Protein AF-A0A2M7YUE1-F1 (afdb_monomer)

Mean predicted aligned error: 6.44 Å

Radius of gyration: 21.54 Å; Cα contacts (8 Å, |Δi|>4): 78; chains: 1; bounding box: 69×18×60 Å

Nearest PDB structures (foldseek):
  3lg7-assembly1_B  TM=6.482E-01  e=6.712E-02  synthetic construct
  2v0o-assembly2_C  TM=5.096E-01  e=6.373E+00  Homo sapiens
  4wpe-assembly1_A-2  TM=3.209E-01  e=2.853E+00  Saccharomyces cerevisiae S288C
  5c22-assembly4_D  TM=2.788E-01  e=3.535E+00  Escherichia coli
  5c22-assembly3_C  TM=2.706E-01  e=5.144E+00  Escherichia coli

Secondary structure (DSSP, 8-state):
-PPP--PPPPHHHHHHHHHHHHHHHHHHHHHHHHHHHHHHHHHHHHHHTT--HHHHHHHHHHHHHHHHHHHHHHHHTHHHHHHHHHHGGGS-HHHHHHHHHHHHHHHHHHHHHHHHHHHHHHHHHHHHHT-

Solvent-accessible surface area (backbone atoms only — not comparable to full-atom values): 7265 Å² total; per-residue (Å²): 136,82,81,80,80,78,71,75,78,58,69,64,59,56,49,52,52,44,48,52,53,49,54,49,52,44,51,55,45,36,53,39,42,53,50,39,36,52,42,42,52,53,43,36,52,37,59,77,68,70,49,60,69,69,58,53,48,52,41,53,52,52,39,52,53,40,54,50,50,46,55,53,50,55,62,67,39,48,62,50,51,53,54,43,69,78,43,55,90,76,54,54,71,66,60,53,51,54,51,51,50,46,50,51,54,37,52,50,41,51,54,55,31,52,59,41,47,55,52,37,52,51,54,55,51,53,62,60,72,77,107

Structure (mmCIF, N/CA/C/O backbone):
data_AF-A0A2M7YUE1-F1
#
_entry.id   AF-A0A2M7YUE1-F1
#
loop_
_atom_site.group_PDB
_atom_site.id
_atom_site.type_symbol
_atom_site.label_atom_id
_atom_site.label_alt_id
_atom_site.label_comp_id
_atom_site.label_asym_id
_atom_site.label_entity_id
_atom_site.label_seq_id
_atom_site.pdbx_PDB_ins_code
_atom_site.Cartn_x
_atom_site.Cartn_y
_atom_site.Cartn_z
_atom_site.occupancy
_atom_site.B_iso_or_equiv
_atom_site.auth_seq_id
_atom_site.auth_comp_id
_atom_site.auth_asym_id
_atom_site.auth_atom_id
_atom_site.pdbx_PDB_model_num
ATOM 1 N N . MET A 1 1 ? 47.160 -2.560 -33.089 1.00 45.69 1 MET A N 1
ATOM 2 C CA . MET A 1 1 ? 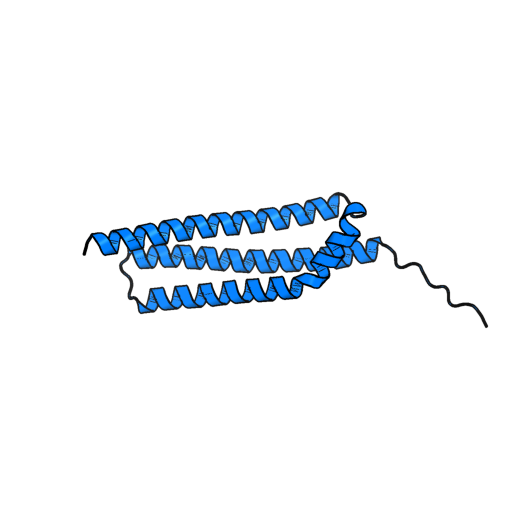46.205 -2.234 -32.008 1.00 45.69 1 MET A CA 1
ATOM 3 C C . MET A 1 1 ? 44.867 -1.932 -32.660 1.00 45.69 1 MET A C 1
ATOM 5 O O . MET A 1 1 ? 44.786 -0.953 -33.388 1.00 45.69 1 MET A O 1
ATOM 9 N N . ALA A 1 2 ? 43.875 -2.811 -32.517 1.00 40.09 2 ALA A N 1
ATOM 10 C CA . ALA A 1 2 ? 42.533 -2.570 -33.050 1.00 40.09 2 ALA A CA 1
ATOM 11 C C . ALA A 1 2 ? 41.733 -1.712 -32.051 1.00 40.09 2 ALA A C 1
ATOM 13 O O . ALA A 1 2 ? 41.849 -1.956 -30.847 1.00 40.09 2 ALA A O 1
ATOM 14 N N . PRO A 1 3 ? 40.953 -0.714 -32.500 1.00 47.53 3 PRO A N 1
ATOM 15 C CA . PRO A 1 3 ? 40.098 0.059 -31.611 1.00 47.53 3 PRO A CA 1
ATOM 16 C C . PRO A 1 3 ? 38.965 -0.830 -31.088 1.00 47.53 3 PRO A C 1
ATOM 18 O O . PRO A 1 3 ? 38.323 -1.551 -31.852 1.00 47.53 3 PRO A O 1
ATOM 21 N N . ALA A 1 4 ? 38.735 -0.785 -29.775 1.00 47.12 4 ALA A N 1
ATOM 22 C CA . ALA A 1 4 ? 37.593 -1.429 -29.149 1.00 47.12 4 ALA A CA 1
ATOM 23 C C . ALA A 1 4 ? 36.308 -0.847 -29.752 1.00 47.12 4 ALA A C 1
ATOM 25 O O . ALA A 1 4 ? 36.043 0.351 -29.649 1.00 47.12 4 ALA A O 1
ATOM 26 N N . VAL A 1 5 ? 35.531 -1.701 -30.417 1.00 45.97 5 VAL A N 1
ATOM 27 C CA . VAL A 1 5 ? 34.186 -1.378 -30.883 1.00 45.97 5 VAL A CA 1
ATOM 28 C C . VAL A 1 5 ? 33.334 -1.171 -29.635 1.00 45.97 5 VAL A C 1
ATOM 30 O O . VAL A 1 5 ? 32.895 -2.129 -29.005 1.00 45.97 5 VAL A O 1
ATOM 33 N N . SER A 1 6 ? 33.143 0.085 -29.241 1.00 47.66 6 SER A N 1
ATOM 34 C CA . SER A 1 6 ? 32.120 0.463 -28.271 1.00 47.66 6 SER A CA 1
ATOM 35 C C . SER A 1 6 ? 30.765 0.202 -28.914 1.00 47.66 6 SER A C 1
ATOM 37 O O . SER A 1 6 ? 30.223 1.054 -29.618 1.00 47.66 6 SER A O 1
ATOM 39 N N . THR A 1 7 ? 30.244 -1.010 -28.733 1.00 49.06 7 THR A N 1
ATOM 40 C CA . THR A 1 7 ? 28.893 -1.371 -29.150 1.00 49.06 7 THR A CA 1
ATOM 41 C C . THR A 1 7 ? 27.925 -0.387 -28.489 1.00 49.06 7 THR A C 1
ATOM 43 O O . THR A 1 7 ? 27.941 -0.270 -27.260 1.00 49.06 7 THR A O 1
ATOM 46 N N . PRO A 1 8 ? 27.099 0.348 -29.252 1.00 48.16 8 PRO A N 1
ATOM 47 C CA . PRO A 1 8 ? 26.077 1.196 -28.662 1.00 48.16 8 PRO A CA 1
ATOM 48 C C . PRO A 1 8 ? 25.168 0.306 -27.812 1.00 48.16 8 PRO A C 1
ATOM 50 O O . PRO A 1 8 ? 24.614 -0.664 -28.329 1.00 48.16 8 PRO A O 1
ATOM 53 N N . LEU A 1 9 ? 25.040 0.598 -26.514 1.00 56.78 9 LEU A N 1
ATOM 54 C CA . LEU A 1 9 ? 24.048 -0.064 -25.666 1.00 56.78 9 LEU A CA 1
ATOM 55 C C . LEU A 1 9 ? 22.677 0.121 -26.330 1.00 56.78 9 LEU A C 1
ATOM 57 O O . LEU A 1 9 ? 22.232 1.260 -26.487 1.00 56.78 9 LEU A O 1
ATOM 61 N N . ASP A 1 10 ? 22.028 -0.972 -26.741 1.00 59.75 10 ASP A N 1
ATOM 62 C CA . ASP A 1 10 ? 20.699 -0.913 -27.350 1.00 59.75 10 ASP A CA 1
ATOM 63 C C . ASP A 1 10 ? 19.729 -0.249 -26.350 1.00 59.75 10 ASP A C 1
ATOM 65 O O . ASP A 1 10 ? 19.505 -0.787 -25.258 1.00 59.75 10 ASP A O 1
ATOM 69 N N . PRO A 1 11 ? 19.131 0.909 -26.690 1.00 62.91 11 PRO A N 1
ATOM 70 C CA . PRO A 1 11 ? 18.182 1.601 -25.823 1.00 62.91 11 PRO A CA 1
ATOM 71 C C . PRO A 1 11 ? 17.011 0.715 -25.372 1.00 62.91 11 PRO A C 1
ATOM 73 O O . PRO A 1 11 ? 16.438 0.948 -24.306 1.00 62.91 11 PRO A O 1
ATOM 76 N N . ARG A 1 12 ? 16.668 -0.322 -26.150 1.00 65.56 12 ARG A N 1
ATOM 77 C CA . ARG A 1 12 ? 15.598 -1.283 -25.844 1.00 65.56 12 ARG A CA 1
ATOM 78 C C . ARG A 1 12 ? 15.957 -2.243 -24.710 1.00 65.56 12 ARG A C 1
ATOM 80 O O . ARG A 1 12 ? 15.063 -2.659 -23.968 1.00 65.56 12 ARG A O 1
ATOM 87 N N . LEU A 1 13 ? 17.241 -2.565 -24.536 1.00 66.25 13 LEU A N 1
ATOM 88 C CA . LEU A 1 13 ? 17.714 -3.359 -23.396 1.00 66.25 13 LEU A CA 1
ATOM 89 C C . LEU A 1 13 ? 17.569 -2.558 -22.096 1.00 66.25 13 LEU A C 1
ATOM 91 O O . LEU A 1 13 ? 17.052 -3.080 -21.110 1.00 66.25 13 LEU A O 1
ATOM 95 N N . GLY A 1 14 ? 17.904 -1.263 -22.135 1.00 80.12 14 GLY A N 1
ATOM 96 C CA . GLY A 1 14 ? 17.694 -0.348 -21.010 1.00 80.12 14 GLY A CA 1
ATOM 97 C C . GLY A 1 14 ? 16.214 -0.140 -20.661 1.00 80.12 14 GLY A C 1
ATOM 98 O O . GLY A 1 14 ? 15.858 -0.149 -19.484 1.00 80.12 14 GLY A O 1
ATOM 99 N N . GLU A 1 15 ? 15.332 -0.007 -21.661 1.00 87.25 15 GLU A N 1
ATOM 100 C CA . GLU A 1 15 ? 13.875 0.061 -21.437 1.00 87.25 15 GLU A CA 1
ATOM 101 C C . GLU A 1 15 ? 13.361 -1.199 -20.736 1.00 87.25 15 GLU A C 1
ATOM 103 O O . GLU A 1 15 ? 12.669 -1.101 -19.724 1.00 87.25 15 GLU A O 1
ATOM 108 N N . THR A 1 16 ? 13.714 -2.377 -21.254 1.00 88.00 16 THR A N 1
ATOM 109 C CA . THR A 1 16 ? 13.214 -3.658 -20.738 1.00 88.00 16 THR A CA 1
ATOM 110 C C . THR A 1 16 ? 13.638 -3.880 -19.289 1.00 88.00 16 THR A C 1
ATOM 112 O O . THR A 1 16 ? 12.824 -4.301 -18.465 1.00 88.00 16 THR A O 1
ATOM 115 N N . GLU A 1 17 ? 14.886 -3.555 -18.953 1.00 90.25 17 GLU A N 1
ATOM 116 C CA . GLU A 1 17 ? 15.405 -3.704 -17.597 1.00 90.25 17 GLU A CA 1
ATOM 117 C C . GLU A 1 17 ? 14.734 -2.739 -16.610 1.00 90.25 17 GLU A C 1
ATOM 119 O O . GLU A 1 17 ? 14.261 -3.163 -15.552 1.00 90.25 17 GLU A O 1
ATOM 124 N N . VAL A 1 18 ? 14.643 -1.449 -16.955 1.00 91.31 18 VAL A N 1
ATOM 125 C CA . VAL A 1 18 ? 14.006 -0.445 -16.087 1.00 91.31 18 VAL A CA 1
ATOM 126 C C . VAL A 1 18 ? 12.516 -0.743 -15.924 1.00 91.31 18 VAL A C 1
ATOM 128 O O . VAL A 1 18 ? 12.006 -0.691 -14.805 1.00 91.31 18 VAL A O 1
ATOM 131 N N . LEU A 1 19 ? 11.824 -1.118 -17.005 1.00 92.88 19 LEU A N 1
ATOM 132 C CA . LEU A 1 19 ? 10.424 -1.535 -16.954 1.00 92.88 19 LEU A CA 1
ATOM 133 C C . LEU A 1 19 ? 10.249 -2.763 -16.059 1.00 92.88 19 LEU A C 1
ATOM 135 O O . LEU A 1 19 ? 9.363 -2.764 -15.212 1.00 92.88 19 LEU A O 1
ATOM 139 N N . GLY A 1 20 ? 11.085 -3.792 -16.213 1.00 93.25 20 GLY A N 1
ATOM 140 C CA . GLY A 1 20 ? 11.018 -5.003 -15.395 1.00 93.25 20 GLY A CA 1
ATOM 141 C C . GLY A 1 20 ? 11.178 -4.707 -13.904 1.00 93.25 20 GLY A C 1
ATOM 142 O O . GLY A 1 20 ? 10.388 -5.189 -13.092 1.00 93.25 20 GLY A O 1
ATOM 143 N N . ARG A 1 21 ? 12.145 -3.852 -13.544 1.00 93.25 21 ARG A N 1
ATOM 144 C CA . ARG A 1 21 ? 12.347 -3.403 -12.158 1.00 93.25 21 ARG A CA 1
ATOM 145 C C . ARG A 1 21 ? 11.137 -2.632 -11.630 1.00 93.25 21 ARG A C 1
ATOM 1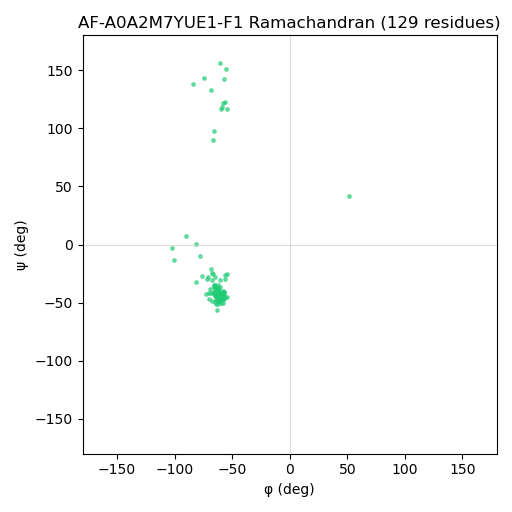47 O O . ARG A 1 21 ? 10.667 -2.942 -10.543 1.00 93.25 21 ARG A O 1
ATOM 154 N N . LEU A 1 22 ? 10.606 -1.673 -12.392 1.00 94.31 22 LEU A N 1
ATOM 155 C CA . LEU A 1 22 ? 9.433 -0.893 -11.980 1.00 94.31 22 LEU A CA 1
ATOM 156 C C . LEU A 1 22 ? 8.178 -1.752 -11.826 1.00 94.31 22 LEU A C 1
ATOM 158 O O . LEU A 1 22 ? 7.456 -1.593 -10.851 1.00 94.31 22 LEU A O 1
ATOM 162 N N . LEU A 1 23 ? 7.920 -2.673 -12.755 1.00 95.69 23 LEU A N 1
ATOM 163 C CA . LEU A 1 23 ? 6.763 -3.564 -12.664 1.00 95.69 23 LEU A CA 1
ATOM 164 C C . LEU A 1 23 ? 6.852 -4.482 -11.445 1.00 95.69 23 LEU A C 1
ATOM 166 O O . LEU A 1 23 ? 5.840 -4.697 -10.789 1.00 95.69 23 LEU A O 1
ATOM 170 N N . ARG A 1 24 ? 8.049 -4.986 -11.119 1.00 95.88 24 ARG A N 1
ATOM 171 C CA . ARG A 1 24 ? 8.259 -5.768 -9.897 1.00 95.88 24 ARG A CA 1
ATOM 172 C C . ARG A 1 24 ? 7.997 -4.930 -8.646 1.00 95.88 24 ARG A C 1
ATOM 174 O O . ARG A 1 24 ? 7.249 -5.372 -7.790 1.00 95.88 24 ARG A O 1
ATOM 181 N N . LEU A 1 25 ? 8.542 -3.712 -8.591 1.00 95.31 25 LEU A N 1
ATOM 182 C CA . LEU A 1 25 ? 8.305 -2.785 -7.482 1.00 95.31 25 LEU A CA 1
ATOM 183 C C . LEU A 1 25 ? 6.807 -2.510 -7.286 1.00 95.31 25 LEU A C 1
ATOM 185 O O . LEU A 1 25 ? 6.317 -2.617 -6.171 1.00 95.31 25 LEU A O 1
ATOM 189 N N . TYR A 1 26 ? 6.061 -2.220 -8.354 1.00 95.94 26 TYR A N 1
ATOM 190 C CA . TYR A 1 26 ? 4.622 -1.968 -8.232 1.00 95.94 26 TYR A CA 1
ATOM 191 C C . TYR A 1 26 ? 3.803 -3.221 -7.906 1.00 95.94 26 TYR A C 1
ATOM 193 O O . TYR A 1 26 ? 2.747 -3.103 -7.291 1.00 95.94 26 TYR A O 1
ATOM 201 N N . GLU A 1 27 ? 4.256 -4.416 -8.293 1.00 97.06 27 GLU A N 1
ATOM 202 C CA . GLU A 1 27 ? 3.608 -5.660 -7.861 1.00 97.06 27 GLU A CA 1
ATOM 203 C C . GLU A 1 27 ? 3.844 -5.919 -6.365 1.00 97.06 27 GLU A C 1
ATOM 205 O O . GLU A 1 27 ? 2.898 -6.260 -5.657 1.00 97.06 27 GLU A O 1
ATOM 210 N N . ASP A 1 28 ? 5.060 -5.683 -5.867 1.00 97.06 28 ASP A N 1
ATOM 211 C CA . ASP A 1 28 ? 5.377 -5.781 -4.438 1.00 97.06 28 ASP A CA 1
ATOM 212 C C . ASP A 1 28 ? 4.570 -4.738 -3.628 1.00 97.06 28 ASP A C 1
ATOM 214 O O . ASP A 1 28 ? 3.976 -5.056 -2.596 1.00 97.06 28 ASP A O 1
ATOM 218 N N . GLU A 1 29 ? 4.461 -3.502 -4.128 1.00 97.19 29 GLU A N 1
ATOM 219 C CA . GLU A 1 29 ? 3.667 -2.425 -3.520 1.00 97.19 29 GLU A CA 1
ATOM 220 C C . GLU A 1 29 ? 2.170 -2.766 -3.479 1.00 97.19 29 GLU A C 1
ATOM 222 O O . GLU A 1 29 ? 1.513 -2.623 -2.447 1.00 97.19 29 GLU A O 1
ATOM 227 N N . LYS A 1 30 ? 1.634 -3.299 -4.580 1.00 97.50 30 LYS A N 1
ATOM 228 C CA . LYS A 1 30 ? 0.257 -3.800 -4.666 1.00 97.50 30 LYS A CA 1
ATOM 229 C C . LYS A 1 30 ? -0.014 -4.886 -3.624 1.00 97.50 30 LYS A C 1
ATOM 231 O O . LYS A 1 30 ? -1.068 -4.859 -2.992 1.00 97.50 30 LYS A O 1
ATOM 236 N N . GLN A 1 31 ? 0.900 -5.839 -3.435 1.00 98.06 31 GLN A N 1
ATOM 237 C CA . GLN A 1 31 ? 0.735 -6.891 -2.426 1.00 98.06 31 GLN A CA 1
ATOM 238 C C . GLN A 1 31 ? 0.700 -6.316 -1.009 1.00 98.06 31 GLN A C 1
ATOM 240 O O . GLN A 1 31 ? -0.144 -6.720 -0.210 1.00 98.06 31 GLN A O 1
ATOM 245 N N . LEU A 1 32 ? 1.568 -5.349 -0.709 1.00 98.19 32 LEU A N 1
ATOM 246 C CA . LEU A 1 32 ? 1.582 -4.677 0.589 1.00 98.19 32 LEU A CA 1
ATOM 247 C C . LEU A 1 32 ? 0.284 -3.904 0.842 1.00 98.19 32 LEU A C 1
ATOM 249 O O . LEU A 1 32 ? -0.305 -4.060 1.908 1.00 98.19 32 LEU A O 1
ATOM 253 N N . TYR A 1 33 ? -0.217 -3.135 -0.127 1.00 98.19 33 TYR A N 1
ATOM 254 C CA . TYR A 1 33 ? -1.496 -2.435 0.033 1.00 98.19 33 TYR A CA 1
ATOM 255 C C . TYR A 1 33 ? -2.690 -3.386 0.136 1.00 98.19 33 TYR A C 1
ATOM 257 O O . TYR A 1 33 ? -3.594 -3.134 0.928 1.00 98.19 33 TYR A O 1
ATOM 265 N N . ALA A 1 34 ? -2.685 -4.511 -0.582 1.00 98.25 34 ALA A N 1
ATOM 266 C CA . ALA A 1 34 ? -3.711 -5.538 -0.415 1.00 98.25 34 ALA A CA 1
ATOM 267 C C . ALA A 1 34 ? -3.709 -6.131 1.008 1.00 98.25 34 ALA A C 1
ATOM 269 O O . ALA A 1 34 ? -4.776 -6.360 1.575 1.00 98.25 34 ALA A O 1
ATOM 270 N N . GLN A 1 35 ? -2.530 -6.330 1.609 1.00 98.44 35 GLN A N 1
ATOM 271 C CA . GLN A 1 35 ? -2.414 -6.753 3.010 1.00 98.44 35 GLN A CA 1
ATOM 272 C C . GLN A 1 35 ? -2.905 -5.677 3.980 1.00 98.44 35 GLN A C 1
ATOM 274 O O . GLN A 1 35 ? -3.596 -6.005 4.941 1.00 98.44 35 GLN A O 1
ATOM 279 N N . VAL A 1 36 ? -2.583 -4.400 3.740 1.00 98.44 36 VAL A N 1
ATOM 280 C CA . VAL A 1 36 ? -3.104 -3.299 4.566 1.00 98.44 36 VAL A CA 1
ATOM 281 C C . VAL A 1 36 ? -4.628 -3.285 4.510 1.00 98.44 36 VAL A C 1
ATOM 283 O O . VAL A 1 36 ? -5.250 -3.263 5.563 1.00 98.44 36 VAL A O 1
ATOM 286 N N . LEU A 1 37 ? -5.226 -3.388 3.321 1.00 98.38 37 LEU A N 1
ATOM 287 C CA . LEU A 1 37 ? -6.678 -3.427 3.150 1.00 98.38 37 LEU A CA 1
ATOM 288 C C . LEU A 1 37 ? -7.333 -4.615 3.878 1.00 98.38 37 LEU A C 1
ATOM 290 O O . LEU A 1 37 ? -8.378 -4.443 4.502 1.00 98.38 37 LEU A O 1
ATOM 294 N N . ASP A 1 38 ? -6.736 -5.809 3.828 1.00 98.56 38 ASP A N 1
ATOM 295 C CA . ASP A 1 38 ? -7.213 -6.969 4.598 1.00 98.56 38 ASP A CA 1
ATOM 296 C C . ASP A 1 38 ? -7.186 -6.695 6.109 1.00 98.56 38 ASP A C 1
ATOM 298 O O . ASP A 1 38 ? -8.187 -6.872 6.805 1.00 98.56 38 ASP A O 1
ATOM 302 N N . LEU A 1 39 ? -6.064 -6.179 6.614 1.00 98.50 39 LEU A N 1
ATOM 303 C CA . LEU A 1 39 ? -5.917 -5.821 8.023 1.00 98.50 39 LEU A CA 1
ATOM 304 C C . LEU A 1 39 ? -6.893 -4.713 8.439 1.00 98.50 39 LEU A C 1
ATOM 306 O O . LEU A 1 39 ? -7.424 -4.759 9.546 1.00 98.50 39 LEU A O 1
ATOM 310 N N . SER A 1 40 ? -7.155 -3.745 7.561 1.00 98.12 40 SER A N 1
ATOM 311 C CA . SER A 1 40 ? -8.149 -2.690 7.756 1.00 98.12 40 SER A CA 1
ATOM 312 C C . SER A 1 40 ? -9.560 -3.256 7.880 1.00 98.12 40 SER A C 1
ATOM 314 O O . SER A 1 40 ? -10.293 -2.863 8.784 1.00 98.12 40 SER A O 1
ATOM 316 N N . ARG A 1 41 ? -9.943 -4.222 7.040 1.00 98.38 41 ARG A N 1
ATOM 317 C CA . ARG A 1 41 ? -11.254 -4.887 7.145 1.00 98.38 41 ARG A CA 1
ATOM 318 C C . ARG A 1 41 ? -11.391 -5.650 8.457 1.00 98.38 41 ARG A C 1
ATOM 320 O O . ARG A 1 41 ? -12.372 -5.469 9.168 1.00 98.38 41 ARG A O 1
ATOM 327 N N . ARG A 1 42 ? -10.362 -6.417 8.821 1.00 98.31 42 ARG A N 1
ATOM 328 C CA . ARG A 1 42 ? -10.312 -7.161 10.088 1.00 98.31 42 ARG A CA 1
ATOM 329 C C . ARG A 1 42 ? -10.337 -6.245 11.308 1.00 98.31 42 ARG A C 1
ATOM 331 O O . ARG A 1 42 ? -10.923 -6.601 12.322 1.00 98.31 42 ARG A O 1
ATOM 338 N N . GLN A 1 43 ? -9.726 -5.063 11.220 1.00 97.69 43 GLN A N 1
ATOM 339 C CA . GLN A 1 43 ? -9.845 -4.037 12.256 1.00 97.69 43 GLN A CA 1
ATOM 340 C C . GLN A 1 43 ? -11.294 -3.563 12.383 1.00 97.69 43 GLN A C 1
ATOM 342 O O . GLN A 1 43 ? -11.786 -3.479 13.502 1.00 97.69 43 GLN A O 1
ATOM 347 N N . GLY A 1 44 ? -11.981 -3.295 11.271 1.00 96.94 44 GLY A N 1
ATOM 348 C CA . GLY A 1 44 ? -13.396 -2.920 11.284 1.00 96.94 44 GLY A CA 1
ATOM 349 C C . GLY A 1 44 ? -14.286 -3.984 11.926 1.00 96.94 44 GLY A C 1
ATOM 350 O O . GLY A 1 44 ? -15.123 -3.659 12.763 1.00 96.94 44 GLY A O 1
ATOM 351 N N . GLU A 1 45 ? -14.056 -5.258 11.601 1.00 97.31 45 GLU A N 1
ATOM 352 C CA . GLU A 1 45 ? -14.746 -6.393 12.230 1.00 97.31 45 GLU A CA 1
ATOM 353 C C . GLU A 1 45 ? -14.476 -6.460 13.739 1.00 97.31 45 GLU A C 1
ATOM 355 O O . GLU A 1 45 ? -15.418 -6.552 14.523 1.00 97.31 45 GLU A O 1
ATOM 360 N N . ALA A 1 46 ? -13.209 -6.346 14.149 1.00 96.56 46 ALA A N 1
ATOM 361 C CA . ALA A 1 46 ? -12.810 -6.363 15.554 1.00 96.56 46 ALA A CA 1
ATOM 362 C C . ALA A 1 46 ? -13.421 -5.196 16.349 1.00 96.56 46 ALA A C 1
ATOM 364 O O . ALA A 1 46 ? -13.855 -5.384 17.485 1.00 96.56 46 ALA A O 1
ATOM 365 N N . LEU A 1 47 ? -13.487 -4.000 15.754 1.00 95.19 47 LEU A N 1
ATOM 366 C CA . LEU A 1 47 ? -14.161 -2.849 16.351 1.00 95.19 47 LEU A CA 1
ATOM 367 C C . LEU A 1 47 ? -15.659 -3.127 16.499 1.00 95.19 47 LEU A C 1
ATOM 369 O O . LEU A 1 47 ? -16.187 -3.026 17.602 1.00 95.19 47 LEU A O 1
ATOM 373 N N . ALA A 1 48 ? -16.334 -3.556 15.432 1.00 94.19 48 ALA A N 1
ATOM 374 C CA . ALA A 1 48 ? -17.770 -3.834 15.450 1.00 94.19 48 ALA A CA 1
ATOM 375 C C . ALA A 1 48 ? -18.169 -4.932 16.454 1.00 94.19 48 ALA A C 1
ATOM 377 O O . ALA A 1 48 ? -19.267 -4.887 17.004 1.00 94.19 48 ALA A O 1
ATOM 378 N N . SER A 1 49 ? -17.289 -5.902 16.718 1.00 94.25 49 SER A N 1
ATOM 379 C CA . SER A 1 49 ? -17.519 -6.969 17.698 1.00 94.25 49 SER A CA 1
ATOM 380 C C . SER A 1 49 ? -17.046 -6.637 19.118 1.00 94.25 49 SER A C 1
ATOM 382 O O . SER A 1 49 ? -17.013 -7.537 19.957 1.00 94.25 49 SER A O 1
ATOM 384 N N . CYS A 1 50 ? -16.625 -5.396 19.391 1.00 92.31 50 CYS A N 1
ATOM 385 C CA . CYS A 1 50 ? -16.040 -4.976 20.670 1.00 92.31 50 CYS A CA 1
ATOM 386 C C . CYS A 1 50 ? -14.883 -5.887 21.126 1.00 92.31 50 CYS A C 1
ATOM 388 O O . CYS A 1 50 ? -14.790 -6.271 22.295 1.00 92.31 50 CYS A O 1
ATOM 390 N N . ALA A 1 51 ? -14.016 -6.279 20.188 1.00 93.94 51 ALA A N 1
ATOM 391 C CA . ALA A 1 51 ? -12.873 -7.136 20.470 1.00 93.94 51 ALA A CA 1
ATOM 392 C C . ALA A 1 51 ? -11.915 -6.484 21.489 1.00 93.94 51 ALA A C 1
ATOM 394 O O . ALA A 1 51 ? -11.855 -5.255 21.608 1.00 93.94 51 ALA A O 1
ATOM 395 N N . PRO A 1 52 ? -11.109 -7.280 22.214 1.00 95.19 52 PRO A N 1
ATOM 396 C CA . PRO A 1 52 ? -10.146 -6.743 23.165 1.00 95.19 52 PRO A CA 1
ATOM 397 C C . PRO A 1 52 ? -9.170 -5.756 22.513 1.00 95.19 52 PRO A C 1
ATOM 399 O O . PRO A 1 52 ? -8.654 -5.992 21.420 1.00 95.19 52 PRO A O 1
ATOM 402 N N . VAL A 1 53 ? -8.809 -4.691 23.236 1.00 93.94 53 VAL A N 1
ATOM 403 C CA . VAL A 1 53 ? -7.884 -3.654 22.735 1.00 93.94 53 VAL A CA 1
ATOM 404 C C . VAL A 1 53 ? -6.526 -4.221 22.287 1.00 93.94 53 VAL A C 1
ATOM 406 O O . VAL A 1 53 ? -5.854 -3.655 21.428 1.00 93.94 53 VAL A O 1
ATOM 409 N N . THR A 1 54 ? -6.111 -5.359 22.849 1.00 96.88 54 THR A N 1
ATOM 410 C CA . THR A 1 54 ? -4.884 -6.074 22.473 1.00 96.88 54 THR A CA 1
ATOM 411 C C . THR A 1 54 ? -4.943 -6.634 21.053 1.00 96.88 54 THR A C 1
ATOM 413 O O . THR A 1 54 ? -3.927 -6.631 20.356 1.00 96.88 54 THR A O 1
ATOM 416 N N . GLU A 1 55 ? -6.116 -7.074 20.600 1.00 96.38 55 GLU A N 1
ATOM 417 C CA . GLU A 1 55 ? -6.339 -7.550 19.237 1.00 96.38 55 GLU A CA 1
ATOM 418 C C . GLU A 1 55 ? -6.279 -6.393 18.239 1.00 96.38 55 GLU A C 1
ATOM 420 O O . GLU A 1 55 ? -5.522 -6.455 17.267 1.00 96.38 55 GLU A O 1
ATOM 425 N N . VAL A 1 56 ? -6.967 -5.288 18.541 1.00 95.81 56 VAL A N 1
ATOM 426 C CA . VAL A 1 56 ? -6.909 -4.058 17.735 1.00 95.81 56 VAL A CA 1
ATOM 427 C C . VAL A 1 56 ? -5.470 -3.541 17.641 1.00 95.81 56 VAL A C 1
ATOM 429 O O . VAL A 1 56 ? -4.983 -3.238 16.551 1.00 95.81 56 VAL A O 1
ATOM 432 N N . ARG A 1 57 ? -4.729 -3.527 18.757 1.00 97.06 57 ARG A N 1
ATOM 433 C CA . ARG A 1 57 ? -3.313 -3.128 18.781 1.00 97.06 57 ARG A CA 1
ATOM 434 C C . ARG A 1 57 ? -2.448 -3.995 17.866 1.00 97.06 57 ARG A C 1
ATOM 436 O O . ARG A 1 57 ? -1.625 -3.459 17.127 1.00 97.06 57 ARG A O 1
ATOM 443 N N . ARG A 1 58 ? -2.648 -5.316 17.876 1.00 98.25 58 ARG A N 1
ATOM 444 C CA . ARG A 1 58 ? -1.917 -6.247 17.004 1.00 98.25 58 ARG A CA 1
ATOM 445 C C . ARG A 1 58 ? -2.181 -5.962 15.523 1.00 98.25 58 ARG A C 1
ATOM 447 O O . ARG A 1 58 ? -1.249 -6.014 14.721 1.00 98.25 58 ARG A O 1
ATOM 454 N N . LEU A 1 59 ? -3.426 -5.654 15.159 1.00 98.00 59 LEU A N 1
ATOM 455 C CA . LEU A 1 59 ? -3.791 -5.291 13.785 1.00 98.00 59 LEU A CA 1
AT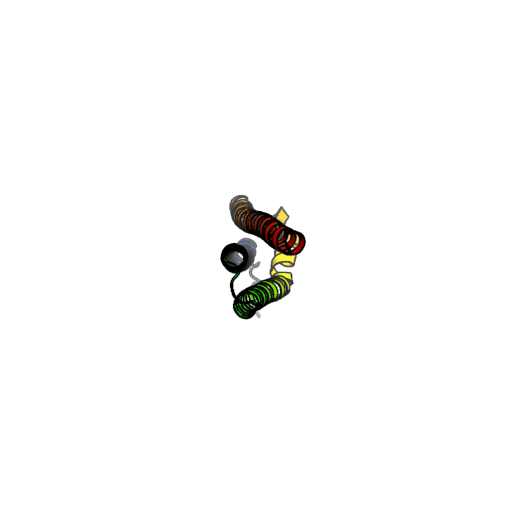OM 456 C C . LEU A 1 59 ? -3.126 -3.975 13.359 1.00 98.00 59 LEU A C 1
ATOM 458 O O . LEU A 1 59 ? -2.541 -3.906 12.277 1.00 98.00 59 LEU A O 1
ATOM 462 N N . LEU A 1 60 ? -3.128 -2.962 14.229 1.00 97.25 60 LEU A N 1
ATOM 463 C CA . LEU A 1 60 ? -2.461 -1.680 13.975 1.00 97.25 60 LEU A CA 1
ATOM 464 C C . LEU A 1 60 ? -0.942 -1.835 13.805 1.00 97.25 60 LEU A C 1
ATOM 466 O O . LEU A 1 60 ? -0.354 -1.241 12.900 1.00 97.25 60 LEU A O 1
ATOM 470 N N . GLU A 1 61 ? -0.297 -2.661 14.629 1.00 98.38 61 GLU A N 1
ATOM 471 C CA . GLU A 1 61 ? 1.133 -2.960 14.495 1.00 98.38 61 GLU A CA 1
ATOM 472 C C . GLU A 1 61 ? 1.450 -3.662 13.170 1.00 98.38 61 GLU A C 1
ATOM 474 O O . GLU A 1 61 ? 2.410 -3.287 12.494 1.00 98.38 61 GLU A O 1
ATOM 479 N N . ALA A 1 62 ? 0.624 -4.628 12.758 1.00 98.25 62 ALA A N 1
ATOM 480 C CA . ALA A 1 62 ? 0.770 -5.294 11.467 1.00 98.25 62 ALA A CA 1
ATOM 481 C C . ALA A 1 62 ? 0.635 -4.300 10.299 1.00 98.25 62 ALA A C 1
ATOM 483 O O . ALA A 1 62 ? 1.500 -4.275 9.421 1.00 98.25 62 ALA A O 1
ATOM 484 N N . LYS A 1 63 ? -0.370 -3.413 10.330 1.00 98.06 63 LYS A N 1
ATOM 485 C CA . LYS A 1 63 ? -0.556 -2.358 9.315 1.00 98.06 63 LYS A CA 1
ATOM 486 C C . LYS A 1 63 ? 0.646 -1.424 9.245 1.00 98.06 63 LYS A C 1
ATOM 488 O O . LYS A 1 63 ? 1.157 -1.152 8.159 1.00 98.06 63 LYS A O 1
ATOM 493 N N . ARG A 1 64 ? 1.153 -0.977 10.399 1.00 98.19 64 ARG A N 1
ATOM 494 C CA . ARG A 1 64 ? 2.352 -0.130 10.481 1.00 98.19 64 ARG A CA 1
ATOM 495 C C . ARG A 1 64 ? 3.566 -0.803 9.842 1.00 98.19 64 ARG A C 1
ATOM 497 O O . ARG A 1 64 ? 4.334 -0.137 9.146 1.00 98.19 64 ARG A O 1
ATOM 504 N N . ASN A 1 65 ? 3.745 -2.104 10.061 1.00 98.31 65 ASN A N 1
ATOM 505 C CA . ASN A 1 65 ? 4.850 -2.857 9.470 1.00 98.31 65 ASN A CA 1
ATOM 506 C C . ASN A 1 65 ? 4.729 -2.915 7.938 1.00 98.31 65 ASN A C 1
ATOM 508 O O . ASN A 1 65 ? 5.714 -2.653 7.248 1.00 98.31 65 ASN A O 1
ATOM 512 N N . CYS A 1 66 ? 3.529 -3.166 7.401 1.00 97.75 66 CYS A N 1
ATOM 513 C CA . CYS A 1 66 ? 3.278 -3.130 5.956 1.00 97.75 66 CYS A CA 1
ATOM 514 C C . CYS A 1 66 ? 3.560 -1.741 5.359 1.00 97.75 66 CYS A C 1
ATOM 516 O O . CYS A 1 66 ? 4.282 -1.635 4.371 1.00 97.75 66 CYS A O 1
ATOM 518 N N . LEU A 1 67 ? 3.074 -0.664 5.983 1.00 97.38 67 LEU A N 1
ATOM 519 C CA . LEU A 1 67 ? 3.311 0.708 5.509 1.00 97.38 67 LEU A CA 1
ATOM 520 C C . LEU A 1 67 ? 4.793 1.103 5.575 1.00 97.38 67 LEU A C 1
ATOM 522 O O . LEU A 1 67 ? 5.300 1.786 4.689 1.00 97.38 67 LEU A O 1
ATOM 526 N N . THR A 1 68 ? 5.518 0.624 6.586 1.00 98.00 68 THR A N 1
ATOM 527 C CA . THR A 1 68 ? 6.975 0.806 6.674 1.00 98.00 68 THR A CA 1
ATOM 528 C C . THR A 1 68 ? 7.691 0.081 5.531 1.00 98.00 68 THR A C 1
ATOM 530 O O . THR A 1 68 ? 8.638 0.615 4.950 1.00 98.00 68 THR A O 1
ATOM 533 N N . ALA A 1 69 ? 7.232 -1.119 5.165 1.00 97.44 69 ALA A N 1
ATOM 534 C CA . ALA A 1 69 ? 7.755 -1.844 4.012 1.00 97.44 69 ALA A CA 1
ATOM 535 C C . ALA A 1 69 ? 7.488 -1.090 2.698 1.00 97.44 69 ALA A C 1
ATOM 537 O O . ALA A 1 69 ? 8.411 -0.974 1.893 1.00 97.44 69 ALA A O 1
ATOM 538 N N . VAL A 1 70 ? 6.298 -0.498 2.522 1.00 96.00 70 VAL A N 1
ATOM 539 C CA . VAL A 1 70 ? 5.986 0.374 1.370 1.00 96.00 70 VAL A CA 1
ATOM 540 C C . VAL A 1 70 ? 6.960 1.550 1.311 1.00 96.00 70 VAL A C 1
ATOM 542 O O . VAL A 1 70 ? 7.617 1.746 0.294 1.00 96.00 70 VAL A O 1
ATOM 545 N N . GLN A 1 71 ? 7.159 2.272 2.415 1.00 95.44 71 GLN A N 1
ATOM 546 C CA . GLN A 1 71 ? 8.102 3.399 2.456 1.00 95.44 71 GLN A CA 1
ATOM 547 C C . GLN A 1 71 ? 9.534 2.990 2.081 1.00 95.44 71 GLN A C 1
ATOM 549 O O . GLN A 1 71 ? 10.247 3.725 1.395 1.00 95.44 71 GLN A O 1
ATOM 554 N N . ASN A 1 72 ? 9.989 1.820 2.531 1.00 95.56 72 ASN A N 1
ATOM 555 C CA . ASN A 1 72 ? 11.313 1.307 2.177 1.00 95.56 72 ASN A CA 1
ATOM 556 C C . ASN A 1 72 ? 11.396 0.913 0.696 1.00 95.56 72 ASN A C 1
ATOM 558 O O . ASN A 1 72 ? 12.407 1.183 0.041 1.00 95.56 72 ASN A O 1
ATOM 562 N N . LEU A 1 73 ? 10.326 0.331 0.156 1.00 94.31 73 LEU A N 1
ATOM 563 C CA . LEU A 1 73 ? 10.210 -0.012 -1.254 1.00 94.31 73 LEU A CA 1
ATOM 564 C C . LEU A 1 73 ? 10.256 1.247 -2.130 1.00 94.31 73 LEU A C 1
ATOM 566 O O . LEU A 1 73 ? 11.036 1.300 -3.080 1.00 94.31 73 LEU A O 1
ATOM 570 N N . GLU A 1 74 ? 9.526 2.300 -1.763 1.00 92.00 74 GLU A N 1
ATOM 571 C CA . GLU A 1 74 ? 9.530 3.585 -2.467 1.00 92.00 74 GLU A CA 1
ATOM 572 C C . GLU A 1 74 ? 10.910 4.248 -2.474 1.00 92.00 74 GLU A C 1
ATOM 574 O O . GLU A 1 74 ? 11.350 4.745 -3.515 1.00 92.00 74 GLU A O 1
ATOM 579 N N . LYS A 1 75 ? 11.636 4.197 -1.350 1.00 92.50 75 LYS A N 1
ATOM 580 C CA . LYS A 1 75 ? 13.029 4.668 -1.278 1.00 92.50 75 LYS A CA 1
ATOM 581 C C . LYS A 1 75 ? 13.933 3.878 -2.224 1.00 92.50 75 LYS A C 1
ATOM 583 O O . LYS A 1 75 ? 14.743 4.470 -2.936 1.00 92.50 75 LYS A O 1
ATOM 588 N N . SER A 1 76 ? 13.774 2.554 -2.280 1.00 89.56 76 SER A N 1
ATOM 589 C CA . SER A 1 76 ? 14.542 1.697 -3.196 1.00 89.56 76 SER A CA 1
ATOM 590 C C . SER A 1 76 ? 14.195 1.944 -4.675 1.00 89.56 76 SER A C 1
ATOM 592 O O . SER A 1 76 ? 15.035 1.766 -5.560 1.00 89.56 76 SER A O 1
ATOM 594 N N . ALA A 1 77 ? 12.979 2.431 -4.944 1.00 89.00 77 ALA A N 1
ATOM 595 C CA . ALA A 1 77 ? 12.472 2.734 -6.276 1.00 89.00 77 ALA A CA 1
ATOM 596 C C . ALA A 1 77 ? 12.988 4.060 -6.863 1.00 89.00 77 ALA A C 1
ATOM 598 O O . ALA A 1 77 ? 12.780 4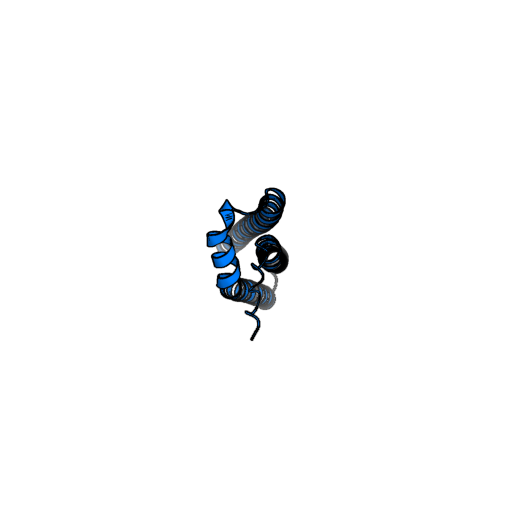.296 -8.056 1.00 89.00 77 ALA A O 1
ATOM 599 N N . ALA A 1 78 ? 13.668 4.912 -6.085 1.00 89.25 78 ALA A N 1
ATOM 600 C CA . ALA A 1 78 ? 14.116 6.234 -6.536 1.00 89.25 78 ALA A CA 1
ATOM 601 C C . ALA A 1 78 ? 14.960 6.175 -7.825 1.00 89.25 78 ALA A C 1
ATOM 603 O O . ALA A 1 78 ? 14.699 6.911 -8.776 1.00 89.25 78 ALA A O 1
ATOM 604 N N . GLY A 1 79 ? 15.921 5.247 -7.900 1.00 89.62 79 GLY A N 1
ATOM 605 C CA . GLY A 1 79 ? 16.777 5.068 -9.078 1.00 89.62 79 GLY A CA 1
ATOM 606 C C . GLY A 1 79 ? 15.998 4.657 -10.338 1.00 89.62 79 GLY A C 1
ATOM 607 O O . GLY A 1 79 ? 16.062 5.365 -11.347 1.00 89.62 79 GLY A O 1
ATOM 608 N N . PRO A 1 80 ? 15.236 3.544 -10.307 1.00 88.88 80 PRO A N 1
ATOM 609 C CA . PRO A 1 80 ? 14.385 3.131 -11.423 1.00 88.88 80 PRO A CA 1
ATOM 610 C C . PRO A 1 80 ? 13.354 4.185 -11.852 1.00 88.88 80 PRO A C 1
ATOM 612 O O . PRO A 1 80 ? 13.182 4.397 -13.054 1.00 88.88 80 PRO A O 1
ATOM 615 N N . LYS A 1 81 ? 12.707 4.885 -10.905 1.00 90.00 81 LYS A N 1
ATOM 616 C CA . LYS A 1 81 ? 11.749 5.967 -11.203 1.00 90.00 81 LYS A CA 1
ATOM 617 C C . LYS A 1 81 ? 12.440 7.121 -11.936 1.00 90.00 81 LYS A C 1
ATOM 619 O O . LYS A 1 81 ? 11.982 7.516 -13.005 1.00 90.00 81 LYS A O 1
ATOM 624 N N . GLN A 1 82 ? 13.602 7.568 -11.461 1.00 90.00 82 GLN A N 1
ATOM 625 C CA . GLN A 1 82 ? 14.380 8.625 -12.119 1.00 90.00 82 GLN A CA 1
ATOM 626 C C . GLN A 1 82 ? 14.905 8.203 -13.506 1.00 90.00 82 GLN A C 1
ATOM 628 O O . GLN A 1 82 ? 14.983 9.010 -14.436 1.00 90.00 82 GLN A O 1
ATOM 633 N N . ALA A 1 83 ? 15.295 6.935 -13.676 1.00 86.44 83 ALA A N 1
ATOM 634 C CA . ALA A 1 83 ? 15.693 6.394 -14.976 1.00 86.44 83 ALA A CA 1
ATOM 635 C C . ALA A 1 83 ? 14.520 6.396 -15.969 1.00 86.44 83 ALA A C 1
ATOM 637 O O . ALA A 1 83 ? 14.690 6.793 -17.125 1.00 86.44 83 ALA A O 1
ATOM 638 N N . TRP A 1 84 ? 13.325 6.021 -15.510 1.00 88.69 84 TRP A N 1
ATOM 639 C CA . TRP A 1 84 ? 12.104 6.106 -16.303 1.00 88.69 84 TRP A CA 1
ATOM 640 C C . TRP A 1 84 ? 11.735 7.549 -16.650 1.00 88.69 84 TRP A C 1
ATOM 642 O O . TRP A 1 84 ? 11.512 7.834 -17.822 1.00 88.69 84 TRP A O 1
ATOM 652 N N . GLU A 1 85 ? 11.740 8.482 -15.698 1.00 88.12 85 GLU A N 1
ATOM 653 C CA . GLU A 1 85 ? 11.399 9.891 -15.946 1.00 88.12 85 GLU A CA 1
ATOM 654 C C . GLU A 1 85 ? 12.285 10.533 -17.016 1.00 88.12 85 GLU A C 1
ATOM 656 O O . GLU A 1 85 ? 11.779 11.208 -17.913 1.00 88.12 85 GLU A O 1
ATOM 661 N N . ARG A 1 86 ? 13.595 10.257 -16.986 1.00 87.56 86 ARG A N 1
ATOM 662 C CA . ARG A 1 86 ? 14.540 10.733 -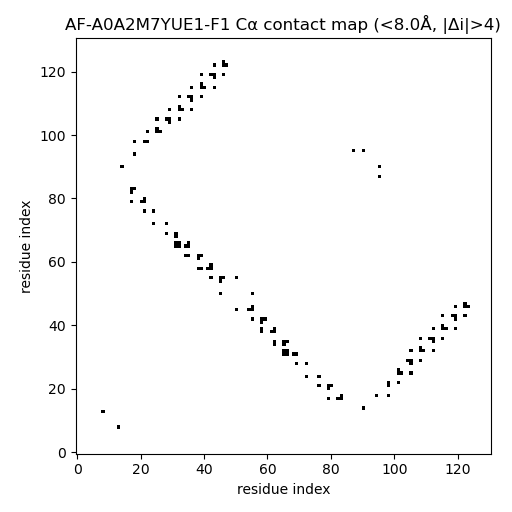18.010 1.00 87.56 86 ARG A CA 1
ATOM 663 C C . ARG A 1 86 ? 14.310 10.095 -19.383 1.00 87.56 86 ARG A C 1
ATOM 665 O O . ARG A 1 86 ? 14.600 10.713 -20.404 1.00 87.56 86 ARG A O 1
ATOM 672 N N . GLY A 1 87 ? 13.812 8.858 -19.421 1.00 84.06 87 GLY A N 1
ATOM 673 C CA . GLY A 1 87 ? 13.643 8.066 -20.642 1.00 84.06 87 GLY A CA 1
ATOM 674 C C . GLY A 1 87 ? 12.224 8.029 -21.218 1.00 84.06 87 GLY A C 1
ATOM 675 O O . GLY A 1 87 ? 12.060 7.609 -22.364 1.00 84.06 87 GLY A O 1
ATOM 676 N N . ARG A 1 88 ? 11.200 8.472 -20.475 1.00 82.31 88 ARG A N 1
ATOM 677 C CA . ARG A 1 88 ? 9.775 8.180 -20.747 1.00 82.31 88 ARG A CA 1
ATOM 678 C C . ARG A 1 88 ? 9.285 8.580 -22.136 1.00 82.31 88 ARG A C 1
ATOM 680 O O . ARG A 1 88 ? 8.379 7.943 -22.663 1.00 82.31 88 ARG A O 1
ATOM 687 N N . GLY A 1 89 ? 9.876 9.616 -22.738 1.00 83.62 89 GLY A N 1
ATOM 688 C CA . GLY A 1 89 ? 9.523 10.075 -24.087 1.00 83.62 89 GLY A CA 1
ATOM 689 C C . GLY A 1 89 ? 9.915 9.096 -25.199 1.00 83.62 89 GLY A C 1
ATOM 690 O O . GLY A 1 89 ? 9.337 9.140 -26.278 1.00 83.62 89 GLY A O 1
ATOM 691 N N . LYS A 1 90 ? 10.868 8.196 -24.931 1.00 86.56 90 LYS A N 1
ATOM 692 C CA . LYS A 1 90 ? 11.400 7.217 -25.892 1.00 86.56 90 LYS A CA 1
ATOM 693 C C . LYS A 1 90 ? 10.848 5.805 -25.684 1.00 86.56 90 LYS A C 1
ATOM 695 O O . LYS A 1 90 ? 11.177 4.917 -26.460 1.00 86.56 90 LYS A O 1
ATOM 700 N N . TRP A 1 91 ? 10.029 5.600 -24.652 1.00 88.62 91 TRP A N 1
ATOM 701 C CA . TRP A 1 91 ? 9.503 4.282 -24.307 1.00 88.62 91 TRP A CA 1
ATOM 702 C C . TRP A 1 91 ? 8.408 3.832 -25.268 1.00 88.62 91 TRP A C 1
ATOM 704 O O . TRP A 1 91 ? 7.538 4.617 -25.682 1.00 88.62 91 TRP A O 1
ATOM 714 N N . SER A 1 92 ? 8.396 2.533 -25.556 1.00 91.38 92 SER A N 1
ATOM 715 C CA . SER A 1 92 ? 7.340 1.919 -26.355 1.00 91.38 92 SER A CA 1
ATOM 716 C C . SER A 1 92 ? 5.945 2.196 -25.770 1.00 91.38 92 SER A C 1
ATOM 718 O O . SER A 1 92 ? 5.755 2.396 -24.564 1.00 91.38 92 SER A O 1
ATOM 720 N N . ALA A 1 93 ? 4.927 2.234 -26.636 1.00 91.44 93 ALA A N 1
ATOM 721 C CA . ALA A 1 93 ? 3.541 2.395 -26.191 1.00 91.44 93 ALA A CA 1
ATOM 722 C C . ALA A 1 93 ? 3.109 1.245 -25.259 1.00 91.44 93 ALA A C 1
ATOM 724 O O . ALA A 1 93 ? 2.430 1.484 -24.262 1.00 91.44 93 ALA A O 1
ATOM 725 N N . GLY A 1 94 ? 3.572 0.019 -25.534 1.00 92.50 94 GLY A N 1
ATOM 726 C CA . GLY A 1 94 ? 3.305 -1.160 -24.708 1.00 92.50 94 GLY A CA 1
ATOM 727 C C . GLY A 1 94 ? 3.906 -1.063 -23.303 1.00 92.50 94 GLY A C 1
ATOM 728 O O . GLY A 1 94 ? 3.210 -1.336 -22.326 1.00 92.50 94 GLY A O 1
ATOM 729 N N . ALA A 1 95 ? 5.159 -0.615 -23.170 1.00 91.00 95 ALA A N 1
ATOM 730 C CA . ALA A 1 95 ? 5.788 -0.408 -21.864 1.00 91.00 95 ALA A CA 1
ATOM 731 C C . ALA A 1 95 ? 5.042 0.637 -21.025 1.00 91.00 95 ALA A C 1
ATOM 733 O O . ALA A 1 95 ? 4.743 0.398 -19.854 1.00 91.00 95 ALA A O 1
ATOM 734 N N . ARG A 1 96 ? 4.670 1.766 -21.643 1.00 92.38 96 ARG A N 1
ATOM 735 C CA . ARG A 1 96 ? 3.868 2.814 -20.990 1.00 92.38 96 ARG A CA 1
ATOM 736 C C . ARG A 1 96 ? 2.500 2.298 -20.548 1.00 92.38 96 ARG A C 1
ATOM 738 O O . ARG A 1 96 ? 2.086 2.576 -19.427 1.00 92.38 96 ARG A O 1
ATOM 745 N N . ALA A 1 97 ? 1.816 1.527 -21.394 1.00 94.00 97 ALA A N 1
ATOM 746 C CA . ALA A 1 97 ? 0.521 0.940 -21.059 1.00 94.00 97 ALA A CA 1
ATOM 747 C C . ALA A 1 97 ? 0.618 -0.016 -19.861 1.00 94.00 97 ALA A C 1
ATOM 749 O O . ALA A 1 97 ? -0.163 0.114 -18.922 1.00 94.00 97 ALA A O 1
ATOM 750 N N . ARG A 1 98 ? 1.607 -0.920 -19.847 1.00 94.81 98 ARG A N 1
ATOM 751 C CA . ARG A 1 98 ? 1.828 -1.859 -18.733 1.00 94.81 98 ARG A CA 1
ATOM 752 C C . ARG A 1 98 ? 2.093 -1.135 -17.416 1.00 94.81 98 ARG A C 1
ATOM 754 O O . ARG A 1 98 ? 1.465 -1.455 -16.415 1.00 94.81 98 ARG A O 1
ATOM 761 N N . LEU A 1 99 ? 2.972 -0.135 -17.437 1.00 94.00 99 LEU A N 1
ATOM 762 C CA . LEU A 1 99 ? 3.281 0.666 -16.254 1.00 94.00 99 LEU A CA 1
ATOM 763 C C . LEU A 1 99 ? 2.045 1.408 -15.729 1.00 94.00 99 LEU A C 1
ATOM 765 O O . LEU A 1 99 ? 1.773 1.391 -14.532 1.00 94.00 99 LEU A O 1
ATOM 769 N N . ASN A 1 100 ? 1.267 2.013 -16.630 1.00 93.94 100 ASN A N 1
ATOM 770 C CA . ASN A 1 100 ? 0.033 2.711 -16.275 1.00 93.94 100 ASN A CA 1
ATOM 771 C C . ASN A 1 100 ? -1.011 1.776 -15.656 1.00 93.94 100 ASN A C 1
ATOM 773 O O . ASN A 1 100 ? -1.722 2.194 -14.747 1.00 93.94 100 ASN A O 1
ATOM 777 N N . VAL A 1 101 ? -1.120 0.530 -16.130 1.00 96.81 101 VAL A N 1
ATOM 778 C CA . VAL A 1 101 ? -2.010 -0.467 -15.518 1.00 96.81 101 VAL A CA 1
ATOM 779 C C . VAL A 1 101 ? -1.580 -0.745 -14.080 1.00 96.81 101 VAL A C 1
ATOM 781 O O . VAL A 1 101 ? -2.404 -0.596 -13.183 1.00 96.81 101 VAL A O 1
ATOM 784 N N . SER A 1 102 ? -0.301 -1.053 -13.843 1.00 95.69 102 SER A N 1
ATOM 785 C CA . SER A 1 102 ? 0.215 -1.301 -12.489 1.00 95.69 102 SER A CA 1
ATOM 786 C C . SER A 1 102 ? -0.014 -0.112 -11.551 1.00 95.69 102 SER A C 1
ATOM 788 O O . SER A 1 102 ? -0.521 -0.296 -10.448 1.00 95.69 102 SER A O 1
ATOM 790 N N . LEU A 1 103 ? 0.268 1.111 -12.010 1.00 95.06 103 LEU A N 1
ATOM 791 C CA . LEU A 1 103 ? 0.039 2.337 -11.238 1.00 95.06 103 LEU A CA 1
ATOM 792 C C . LEU A 1 103 ? -1.434 2.538 -10.869 1.00 95.06 103 LEU A C 1
ATOM 794 O O . LEU A 1 103 ? -1.742 2.851 -9.724 1.00 95.06 103 LEU A O 1
ATOM 798 N N . ARG A 1 104 ? -2.357 2.334 -11.818 1.00 97.19 104 ARG A N 1
ATOM 799 C CA . ARG A 1 104 ? -3.800 2.439 -11.544 1.00 97.19 104 ARG A CA 1
ATOM 800 C C . ARG A 1 104 ? -4.268 1.387 -10.548 1.00 97.19 104 ARG A C 1
ATOM 802 O O . ARG A 1 104 ? -5.123 1.683 -9.724 1.00 97.19 104 ARG A O 1
ATOM 809 N N . THR A 1 105 ? -3.730 0.171 -10.623 1.00 96.75 105 THR A N 1
ATOM 810 C CA . THR A 1 105 ? -4.056 -0.886 -9.661 1.00 96.75 105 THR A CA 1
ATOM 811 C C . THR A 1 105 ? -3.616 -0.508 -8.250 1.00 96.75 105 THR A C 1
ATOM 813 O O . THR A 1 105 ? -4.413 -0.645 -7.327 1.00 96.75 105 THR A O 1
ATOM 816 N N . VAL A 1 106 ? -2.393 0.005 -8.083 1.00 97.19 106 VAL A N 1
ATOM 817 C CA . VAL A 1 106 ? -1.908 0.488 -6.780 1.00 97.19 106 VAL A CA 1
ATOM 818 C C . VAL A 1 106 ? -2.759 1.660 -6.284 1.00 97.19 106 VAL A C 1
ATOM 820 O O . VAL A 1 106 ? -3.241 1.617 -5.157 1.00 97.19 106 VAL A O 1
ATOM 823 N N . ALA A 1 107 ? -3.030 2.657 -7.134 1.00 97.25 107 ALA A N 1
ATOM 824 C CA . ALA A 1 107 ? -3.858 3.811 -6.774 1.00 97.25 107 ALA A CA 1
ATOM 825 C C . ALA A 1 107 ? -5.254 3.396 -6.284 1.00 97.25 107 ALA A C 1
ATOM 827 O O . ALA A 1 107 ? -5.697 3.841 -5.230 1.00 97.25 107 ALA A O 1
ATOM 828 N N . LYS A 1 108 ? -5.906 2.467 -6.993 1.00 97.56 108 LYS A N 1
ATOM 829 C CA . LYS A 1 108 ? -7.210 1.933 -6.590 1.00 97.56 108 LYS A CA 1
ATOM 830 C C . LYS A 1 108 ? -7.159 1.244 -5.220 1.00 97.56 108 LYS A C 1
ATOM 832 O O . LYS A 1 108 ? -8.066 1.424 -4.419 1.00 97.56 108 LYS A O 1
ATOM 837 N N . LEU A 1 109 ? -6.110 0.469 -4.933 1.00 97.25 109 LEU A N 1
ATOM 838 C CA . LEU A 1 109 ? -5.954 -0.174 -3.622 1.00 97.25 109 LEU A CA 1
ATOM 839 C C . LEU A 1 109 ? -5.753 0.842 -2.495 1.00 97.25 109 LEU A C 1
ATOM 841 O O . LEU A 1 109 ? -6.268 0.639 -1.397 1.00 97.25 109 LEU A O 1
ATOM 845 N N . ILE A 1 110 ? -5.029 1.931 -2.758 1.00 97.50 110 ILE A N 1
ATOM 846 C CA . ILE A 1 110 ? -4.870 3.030 -1.800 1.00 97.50 110 ILE A CA 1
ATOM 847 C C . ILE A 1 110 ? -6.230 3.669 -1.513 1.00 97.50 110 ILE A C 1
ATOM 849 O O . ILE A 1 110 ? -6.594 3.812 -0.350 1.00 97.50 110 ILE A O 1
ATOM 853 N N . GLU A 1 111 ? -7.005 3.995 -2.550 1.00 98.44 111 GLU A N 1
ATOM 854 C CA . GLU A 1 111 ? -8.356 4.555 -2.407 1.00 98.44 111 GLU A CA 1
ATOM 855 C C . GLU A 1 111 ? -9.283 3.621 -1.612 1.00 98.44 111 GLU A C 1
ATOM 857 O O . GLU A 1 111 ? -9.945 4.057 -0.672 1.00 98.44 111 GLU A O 1
ATOM 862 N N . GLU A 1 112 ? -9.290 2.321 -1.930 1.00 98.25 112 GLU A N 1
ATOM 863 C CA . GLU A 1 112 ? -10.069 1.315 -1.195 1.00 98.25 112 GLU A CA 1
ATOM 864 C C . GLU A 1 112 ? -9.632 1.202 0.273 1.00 98.25 112 GLU A C 1
ATOM 866 O O . GLU A 1 112 ? -10.476 1.041 1.157 1.00 98.25 112 GLU A O 1
ATOM 871 N N . THR A 1 113 ? -8.328 1.309 0.543 1.00 97.56 113 THR A N 1
ATOM 872 C CA . THR A 1 113 ? -7.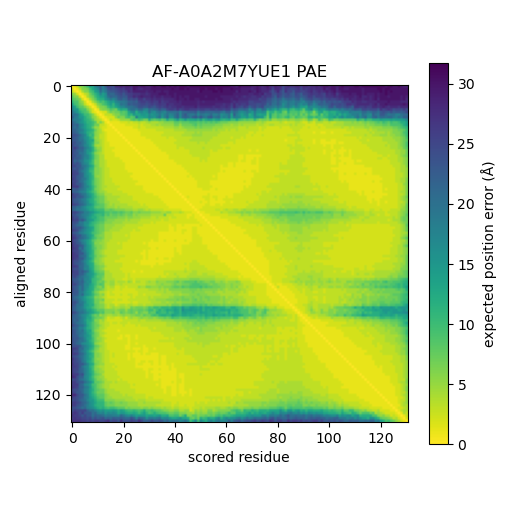780 1.308 1.906 1.00 97.56 113 THR A CA 1
ATOM 873 C C . THR A 1 113 ? -8.249 2.536 2.674 1.00 97.56 113 THR A C 1
ATOM 875 O O . THR A 1 113 ? -8.778 2.385 3.769 1.00 97.56 113 THR A O 1
ATOM 878 N N . LEU A 1 114 ? -8.128 3.736 2.099 1.00 98.06 114 LEU A N 1
ATOM 879 C CA . LEU A 1 114 ? -8.558 4.983 2.739 1.00 98.06 114 LEU A CA 1
ATOM 880 C C . LEU A 1 114 ? -10.057 4.972 3.058 1.00 98.06 114 LEU A C 1
ATOM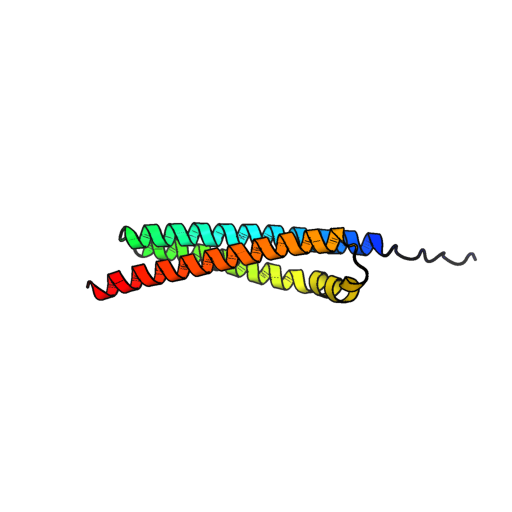 882 O O . LEU A 1 114 ? -10.440 5.287 4.179 1.00 98.06 114 LEU A O 1
ATOM 886 N N . ALA A 1 115 ? -10.896 4.522 2.122 1.00 97.94 115 ALA A N 1
ATOM 887 C CA . ALA A 1 115 ? -12.333 4.381 2.359 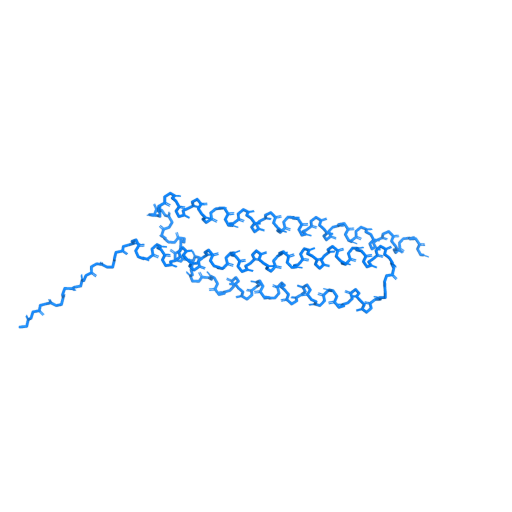1.00 97.94 115 ALA A CA 1
ATOM 888 C C . ALA A 1 115 ? -12.660 3.328 3.438 1.00 97.94 115 ALA A C 1
ATOM 890 O O . ALA A 1 115 ? -13.698 3.398 4.098 1.00 97.94 115 ALA A O 1
ATOM 891 N N . CYS A 1 116 ? -11.807 2.312 3.609 1.00 97.62 116 CYS A N 1
ATOM 892 C CA . CYS A 1 116 ? -11.942 1.347 4.696 1.00 97.62 116 CYS A CA 1
ATOM 893 C C . CYS A 1 116 ? -11.555 1.956 6.048 1.00 97.62 116 CYS A 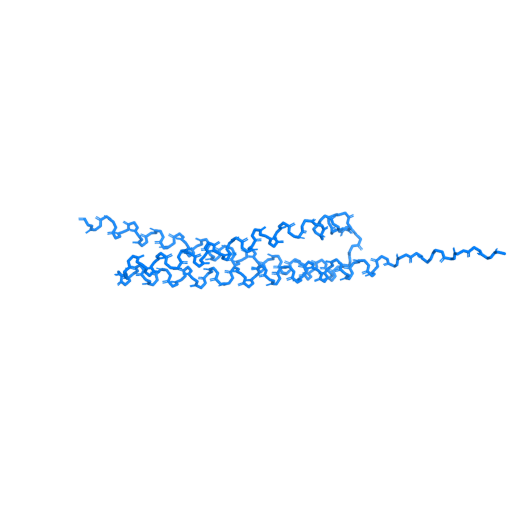C 1
ATOM 895 O O . CYS A 1 116 ? -12.259 1.729 7.027 1.00 97.62 116 CYS A O 1
ATOM 897 N N . GLU A 1 117 ? -10.472 2.731 6.096 1.00 97.75 117 GLU A N 1
ATOM 898 C CA . GLU A 1 117 ? -10.038 3.433 7.306 1.00 97.75 117 GLU A CA 1
ATOM 899 C C . GLU A 1 117 ? -11.074 4.448 7.773 1.00 97.75 117 GLU A C 1
ATOM 901 O O . GLU A 1 117 ? -11.453 4.425 8.936 1.00 97.75 117 GLU A O 1
ATOM 906 N N . GLU A 1 118 ? -11.622 5.248 6.857 1.00 97.81 118 GLU A N 1
ATOM 907 C CA . GLU A 1 118 ? -12.669 6.221 7.180 1.00 97.81 118 GLU A CA 1
ATOM 908 C C . GLU A 1 118 ? -13.895 5.548 7.816 1.00 97.81 118 GLU A C 1
ATOM 910 O O . GLU A 1 118 ? -14.450 6.038 8.798 1.00 97.81 118 GLU A O 1
ATOM 915 N N . ARG A 1 119 ? -14.294 4.374 7.310 1.00 97.06 119 ARG A N 1
ATOM 916 C CA . ARG A 1 119 ? -15.381 3.587 7.909 1.00 97.06 119 ARG A CA 1
ATOM 917 C C . ARG A 1 119 ? -15.020 3.075 9.304 1.00 97.06 119 ARG A C 1
ATOM 919 O O . ARG A 1 119 ? -15.871 3.084 10.188 1.00 97.06 119 ARG A O 1
ATOM 926 N N . ASN A 1 120 ? -13.789 2.611 9.503 1.00 96.62 120 ASN A N 1
ATOM 927 C CA . ASN A 1 120 ? -13.335 2.137 10.810 1.00 96.62 120 ASN A CA 1
ATOM 928 C C . ASN A 1 120 ? -13.327 3.269 11.844 1.00 96.62 120 ASN A C 1
ATOM 930 O O . ASN A 1 120 ? -13.745 3.054 12.980 1.00 96.62 120 ASN A O 1
ATOM 934 N N . ASP A 1 121 ? -12.903 4.466 11.440 1.00 95.69 121 ASP A N 1
ATOM 935 C CA . ASP A 1 121 ? -12.912 5.654 12.291 1.00 95.69 121 ASP A CA 1
ATOM 936 C C . ASP A 1 121 ? -14.345 6.041 12.683 1.00 95.69 121 ASP A C 1
ATOM 938 O O . ASP A 1 121 ? -14.606 6.330 13.848 1.00 95.69 121 ASP A O 1
ATOM 942 N N . GLN A 1 122 ? -15.302 5.963 11.750 1.00 95.44 122 GLN A N 1
ATOM 943 C CA . GLN A 1 122 ? -16.724 6.187 12.044 1.00 95.44 122 GLN A CA 1
ATOM 944 C C . GLN A 1 122 ? -17.275 5.194 13.078 1.00 95.44 122 GLN A C 1
ATOM 946 O O . GLN A 1 122 ? -17.972 5.611 14.000 1.00 95.44 122 GLN A O 1
ATOM 951 N N . ILE A 1 123 ? -16.948 3.900 12.956 1.00 93.50 123 ILE A N 1
ATOM 952 C CA . ILE A 1 123 ? -17.360 2.872 13.931 1.00 93.50 123 ILE A CA 1
ATOM 953 C C . ILE A 1 123 ? -16.785 3.193 15.313 1.00 93.50 123 ILE A C 1
ATOM 955 O O . ILE A 1 123 ? -17.500 3.137 16.311 1.00 93.50 123 ILE A O 1
ATOM 959 N N . LEU A 1 124 ? -15.499 3.543 15.372 1.00 91.50 124 LEU A N 1
ATOM 960 C CA . LEU A 1 124 ? -14.834 3.868 16.628 1.00 91.50 124 LEU A CA 1
ATOM 961 C C . LEU A 1 124 ? -15.463 5.095 17.302 1.00 91.50 124 LEU A C 1
ATOM 963 O O . LEU A 1 124 ? -15.677 5.073 18.510 1.00 91.50 124 LEU A O 1
ATOM 967 N N . LEU A 1 125 ? -15.774 6.147 16.539 1.00 92.94 125 LEU A N 1
ATOM 968 C CA . LEU A 1 125 ? -16.406 7.360 17.067 1.00 92.94 125 LEU A CA 1
ATOM 969 C C . LEU A 1 125 ? -17.805 7.084 17.628 1.00 92.94 125 LEU A C 1
ATOM 971 O O . LEU A 1 125 ? -18.094 7.513 18.740 1.00 92.94 125 LEU A O 1
ATOM 975 N N . GLN A 1 126 ? -18.631 6.309 16.918 1.00 91.38 126 GLN A N 1
ATOM 976 C CA . GLN A 1 126 ? -19.966 5.920 17.396 1.00 91.38 126 GLN A CA 1
ATOM 977 C C . GLN A 1 126 ? -19.898 5.188 18.742 1.00 91.38 126 GLN A C 1
ATOM 979 O O . GLN A 1 126 ? -20.639 5.502 19.665 1.00 91.38 126 GLN A O 1
ATOM 984 N N . GLN A 1 127 ? -18.944 4.267 18.893 1.00 86.38 127 GLN A N 1
ATOM 985 C CA . GLN A 1 127 ? -18.760 3.528 20.143 1.00 86.38 127 GLN A CA 1
ATOM 986 C C . GLN A 1 127 ? -18.282 4.392 21.312 1.00 86.38 127 GLN A C 1
ATOM 988 O O . GLN A 1 127 ? -18.488 4.011 22.459 1.00 86.38 127 GLN A O 1
ATOM 993 N N . VAL A 1 128 ? -17.613 5.516 21.046 1.00 83.62 128 VAL A N 1
ATOM 994 C CA . VAL A 1 128 ? -17.189 6.462 22.088 1.00 83.62 128 VAL A CA 1
ATOM 995 C C . VAL A 1 128 ? -18.339 7.385 22.498 1.00 83.62 128 VAL A C 1
ATOM 997 O O . VAL A 1 128 ? -18.393 7.781 23.656 1.00 83.62 128 VAL A O 1
ATOM 1000 N N . GLU A 1 129 ? -19.244 7.727 21.579 1.00 78.44 129 GLU A N 1
ATOM 1001 C CA . GLU A 1 129 ? -20.413 8.577 21.854 1.00 78.44 129 GLU A CA 1
ATOM 1002 C C . GLU A 1 129 ? -21.539 7.838 22.599 1.00 78.44 129 GLU A C 1
ATOM 1004 O O . GLU A 1 129 ? -22.290 8.468 23.342 1.00 78.44 129 GLU A O 1
ATOM 1009 N N . ASP A 1 130 ? -21.636 6.515 22.437 1.00 66.38 130 ASP A N 1
ATOM 1010 C CA . ASP A 1 130 ? -22.624 5.659 23.113 1.00 66.38 130 ASP A CA 1
ATOM 1011 C C . ASP A 1 130 ? -22.236 5.265 24.564 1.00 66.38 130 ASP A C 1
ATOM 1013 O O . ASP A 1 130 ? -22.983 4.533 25.223 1.00 66.38 130 ASP A O 1
ATOM 1017 N N . VAL A 1 131 ? -21.081 5.728 25.071 1.00 55.28 131 VAL A N 1
ATOM 1018 C CA . VAL A 1 131 ? -20.552 5.479 26.435 1.00 55.28 131 VAL A CA 1
ATOM 1019 C C . VAL A 1 131 ? -20.697 6.714 27.318 1.00 55.28 131 VAL A C 1
ATOM 1021 O O . VAL A 1 131 ? -21.164 6.543 28.469 1.00 55.28 131 VAL A O 1
#

Foldseek 3Di:
DDDPPPDPDPVVVVLVVLLVLLLVLLVLLLVLLVLLLVLLVVLLVCLVVVHDVVSNVVSVVSNVVSVVVNVVSVVVCPVSVVSCVVCVVVHDPVSVVSSVVSVVSSVVSVVSSVVSNVSSVVSNVVVVVVD

Sequence (131 aa):
MAPAVSTPLDPRLGETEVLGRLLRLYEDEKQLYAQVLDLSRRQGEALASCAPVTEVRRLLEAKRNCLTAVQNLEKSAAGPKQAWERGRGKWSAGARARLNVSLRTVAKLIEETLACEERNDQILLQQVEDV

pLDDT: mean 89.56, std 13.88, range [40.09, 98.56]